Protein AF-A0A356MKY0-F1 (afdb_monomer_lite)

Secondary structure (DSSP, 8-state):
---TT--SHHHHHHHHHHHHH--EEEETTTTT-HHHHHHHHHHHHTTSSEEEEEES--HHHHHTT---BTTEEEEETTT-TTHHHHHHHHHHHHGGGT--HHHHH--

Foldseek 3Di:
DDDPPPPDPVVVVVQVVLLVVQEEDEAACLQPDVVSVVVLVVCLVVSSHQYEYEHCHCVSVVVVVPDDDPRYHYDDQVPDPCLVVQLVVVCVVCVVVVQDSVNSNVD

Radius of gyration: 17.05 Å; chains: 1; bounding box: 38×24×50 Å

Structure (mmCIF, N/CA/C/O backbone):
data_AF-A0A356MKY0-F1
#
_entry.id   AF-A0A356MKY0-F1
#
loop_
_atom_site.group_PDB
_atom_site.id
_atom_site.type_symbol
_atom_site.label_atom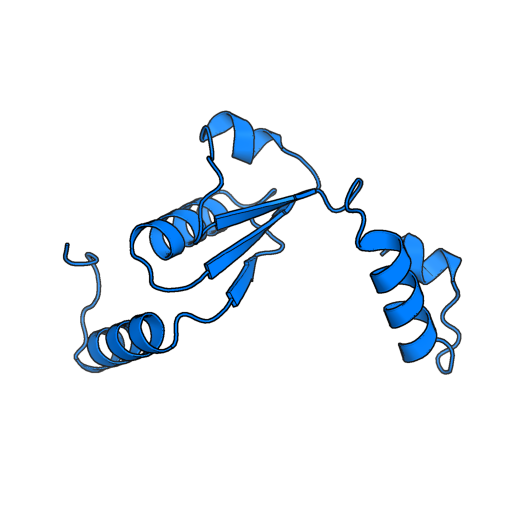_id
_atom_site.label_alt_id
_atom_site.label_comp_id
_atom_site.label_asym_id
_atom_site.label_entity_id
_atom_site.label_seq_id
_atom_site.pdbx_PDB_ins_code
_atom_site.Cartn_x
_atom_site.Cartn_y
_atom_site.Cartn_z
_atom_site.occupancy
_atom_site.B_iso_or_equiv
_atom_site.auth_seq_id
_atom_site.auth_comp_id
_atom_site.auth_asym_id
_atom_site.auth_atom_id
_atom_site.pdbx_PDB_model_num
ATOM 1 N N . MET A 1 1 ? -11.438 2.457 20.375 1.00 48.25 1 MET A N 1
ATOM 2 C CA . MET A 1 1 ? -10.681 3.647 19.950 1.00 48.25 1 MET A CA 1
ATOM 3 C C . MET A 1 1 ? -11.506 4.366 18.900 1.00 48.25 1 MET A C 1
ATOM 5 O O . MET A 1 1 ? -11.838 3.766 17.880 1.00 48.25 1 MET A O 1
ATOM 9 N N . GLU A 1 2 ? -11.963 5.570 19.228 1.00 51.75 2 GLU A N 1
ATOM 10 C CA . GLU A 1 2 ? -12.767 6.421 18.350 1.00 51.75 2 GLU A CA 1
ATOM 11 C C . GLU A 1 2 ? -11.808 7.160 17.412 1.00 51.75 2 GLU A C 1
ATOM 13 O O . GLU A 1 2 ? -10.834 7.750 17.875 1.00 51.75 2 GLU A O 1
ATOM 18 N N . ILE A 1 3 ? -12.027 7.079 16.100 1.00 58.41 3 ILE A N 1
ATOM 19 C CA . ILE A 1 3 ? -11.249 7.883 15.152 1.00 58.41 3 ILE A CA 1
ATOM 20 C C . ILE A 1 3 ? -11.793 9.308 15.269 1.00 58.41 3 ILE A C 1
ATOM 22 O O . ILE A 1 3 ? -12.942 9.553 14.894 1.00 58.41 3 ILE A O 1
ATOM 26 N N . MET A 1 4 ? -11.006 10.216 15.855 1.00 53.69 4 MET A N 1
ATOM 27 C CA . MET A 1 4 ? -11.377 11.628 15.980 1.00 53.69 4 MET A CA 1
ATOM 28 C C . MET A 1 4 ? -11.648 12.214 14.584 1.00 53.69 4 MET A C 1
ATOM 30 O O . MET A 1 4 ? -10.821 12.069 13.688 1.00 53.69 4 MET A O 1
ATOM 34 N N . GLY A 1 5 ? -12.811 12.852 14.400 1.00 60.78 5 GLY A N 1
ATOM 35 C CA . GLY A 1 5 ? -13.172 13.568 13.165 1.00 60.78 5 GLY A CA 1
ATOM 36 C C . GLY A 1 5 ? -14.322 12.986 12.331 1.00 60.78 5 GLY A C 1
ATOM 37 O O . GLY A 1 5 ? -14.673 13.578 11.316 1.00 60.78 5 GLY A O 1
ATOM 38 N N . LEU A 1 6 ? -14.943 11.867 12.732 1.00 61.47 6 LEU A N 1
ATOM 39 C CA . LEU A 1 6 ? -16.158 11.362 12.064 1.00 61.47 6 LEU A CA 1
ATOM 40 C C . LEU A 1 6 ? -17.381 12.156 12.529 1.00 61.47 6 LEU A C 1
ATOM 42 O O . LEU A 1 6 ? -18.014 11.825 13.539 1.00 61.47 6 LEU A O 1
ATOM 46 N N . ASN A 1 7 ? -17.714 13.198 11.781 1.00 72.12 7 ASN A N 1
ATOM 47 C CA . ASN A 1 7 ? -18.727 14.174 12.163 1.00 72.12 7 ASN A CA 1
ATOM 48 C C . ASN A 1 7 ? -20.138 13.764 11.722 1.00 72.12 7 ASN A C 1
ATOM 50 O O . ASN A 1 7 ? -21.121 14.320 12.211 1.00 72.12 7 ASN A O 1
ATOM 54 N N . THR A 1 8 ? -20.268 12.756 10.849 1.00 84.81 8 THR A N 1
ATOM 55 C CA . THR A 1 8 ? -21.567 12.331 10.308 1.00 84.81 8 THR A CA 1
ATOM 56 C C . THR A 1 8 ? -21.886 10.854 10.559 1.00 84.81 8 THR A C 1
ATOM 58 O O . THR A 1 8 ? -21.017 9.979 10.618 1.00 84.81 8 THR A O 1
ATOM 61 N N . ALA A 1 9 ? -23.183 10.536 10.647 1.00 88.31 9 ALA A N 1
ATOM 62 C CA . ALA A 1 9 ? -23.665 9.151 10.694 1.00 88.31 9 ALA A CA 1
ATOM 63 C C . ALA A 1 9 ? -23.243 8.345 9.448 1.00 88.31 9 ALA A C 1
ATOM 65 O O . ALA A 1 9 ? -23.032 7.131 9.524 1.00 88.31 9 ALA A O 1
ATOM 66 N N . PHE A 1 10 ? -23.085 9.026 8.309 1.00 91.25 10 PHE A N 1
ATOM 67 C CA . PHE A 1 10 ? -22.625 8.430 7.062 1.00 91.25 10 PHE A CA 1
ATOM 68 C C . PHE A 1 10 ? -21.171 7.954 7.153 1.00 91.25 10 PHE A C 1
ATOM 70 O O . PHE A 1 10 ? -20.903 6.786 6.870 1.00 91.25 10 PHE A O 1
ATOM 77 N N . GLU A 1 11 ? -20.246 8.804 7.602 1.00 89.88 11 GLU A N 1
ATOM 78 C CA . GLU A 1 11 ? -18.825 8.446 7.719 1.00 89.88 11 GLU A CA 1
ATOM 79 C C . GLU A 1 11 ? -18.619 7.303 8.719 1.00 89.88 11 GLU A C 1
ATOM 81 O O . GLU A 1 11 ? -17.863 6.368 8.450 1.00 89.88 11 GLU A O 1
ATOM 86 N N . LYS A 1 12 ? -19.364 7.310 9.836 1.00 91.56 12 LYS A N 1
ATOM 87 C CA . LYS A 1 12 ? -19.360 6.201 10.804 1.00 91.56 12 LYS A CA 1
ATOM 88 C C . LYS A 1 12 ? -19.788 4.886 10.145 1.00 91.56 12 LYS A C 1
ATOM 90 O O . LYS A 1 12 ? -19.095 3.877 10.282 1.00 91.56 12 LYS A O 1
ATOM 95 N N . LYS A 1 13 ? -20.882 4.895 9.372 1.00 94.75 13 LYS A N 1
ATOM 96 C CA . LYS A 1 13 ? -21.360 3.717 8.626 1.00 94.75 13 LYS A CA 1
ATOM 97 C C . LYS A 1 13 ? -20.343 3.253 7.581 1.00 94.75 13 LYS A C 1
ATOM 99 O O . LYS A 1 13 ? -20.112 2.048 7.447 1.00 94.75 13 LYS A O 1
ATOM 104 N N . LEU A 1 14 ? -19.729 4.184 6.852 1.00 95.19 14 LEU A N 1
ATOM 105 C CA . LEU A 1 14 ? -18.702 3.884 5.856 1.00 95.19 14 LEU A CA 1
ATOM 106 C C . LEU A 1 14 ? -17.498 3.199 6.506 1.00 95.19 14 LEU A C 1
ATOM 108 O O . LEU A 1 14 ? -17.079 2.141 6.040 1.00 95.19 14 LEU A O 1
ATOM 112 N N . LEU A 1 15 ? -17.009 3.737 7.624 1.00 94.56 15 LEU A N 1
ATOM 113 C CA . LEU A 1 15 ? -15.893 3.165 8.367 1.00 94.56 15 LEU A CA 1
ATOM 114 C C . LEU A 1 15 ? -16.212 1.762 8.897 1.00 94.56 15 LEU A C 1
ATOM 116 O O . LEU A 1 15 ? -15.392 0.852 8.764 1.00 94.56 15 LEU A O 1
ATOM 120 N N . THR A 1 16 ? -17.403 1.555 9.468 1.00 95.31 16 THR A N 1
ATOM 121 C CA . THR A 1 16 ? -17.839 0.222 9.910 1.00 95.31 16 THR A CA 1
ATOM 122 C C . THR A 1 16 ? -17.829 -0.773 8.751 1.00 95.31 16 THR A C 1
ATOM 124 O O . THR A 1 16 ? -17.367 -1.903 8.904 1.00 95.31 16 THR A O 1
ATOM 127 N N . ASN A 1 17 ? -18.304 -0.360 7.576 1.00 96.75 17 ASN A N 1
ATOM 128 C CA . ASN A 1 17 ? -18.315 -1.212 6.392 1.00 96.75 17 ASN A CA 1
ATOM 129 C C . ASN A 1 17 ? -16.906 -1.484 5.855 1.00 96.75 17 ASN A C 1
ATOM 131 O O . ASN A 1 17 ? -16.630 -2.609 5.438 1.00 96.75 17 ASN A O 1
ATOM 135 N N . ALA A 1 18 ? -16.020 -0.488 5.881 1.00 97.38 18 ALA A N 1
ATOM 136 C CA . ALA A 1 18 ? -14.626 -0.640 5.482 1.00 97.38 18 ALA A CA 1
ATOM 137 C C . ALA A 1 18 ? -13.921 -1.674 6.367 1.00 97.38 18 ALA A C 1
ATOM 139 O O . ALA A 1 18 ? -13.424 -2.665 5.839 1.00 97.38 18 ALA A O 1
ATOM 140 N N . LYS A 1 19 ? -14.022 -1.533 7.697 1.00 96.88 19 LYS A N 1
ATOM 141 C CA . LYS A 1 19 ? -13.473 -2.494 8.670 1.00 96.88 19 LYS A CA 1
ATOM 142 C C . LYS A 1 19 ? -13.985 -3.919 8.442 1.00 96.88 19 LYS A C 1
ATOM 144 O O . LY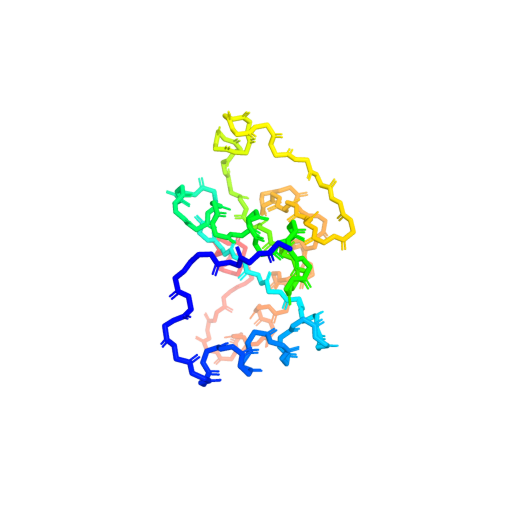S A 1 19 ? -13.206 -4.862 8.465 1.00 96.88 19 LYS A O 1
ATOM 149 N N . LYS A 1 20 ? -15.285 -4.086 8.164 1.00 97.44 20 LYS A N 1
ATOM 150 C CA . LYS A 1 20 ? -15.875 -5.405 7.861 1.00 97.44 20 LYS A CA 1
ATOM 151 C C . LYS A 1 20 ? -15.330 -6.021 6.572 1.00 97.44 20 LYS A C 1
ATOM 153 O O . LYS A 1 20 ? -15.136 -7.228 6.511 1.00 97.44 20 LYS A O 1
ATOM 158 N N . LYS A 1 21 ? -15.129 -5.212 5.527 1.00 97.50 21 LYS A N 1
ATOM 159 C CA . LYS A 1 21 ? -14.632 -5.691 4.228 1.00 97.50 21 LYS A CA 1
ATOM 160 C C . LYS A 1 21 ? -13.115 -5.868 4.195 1.00 97.50 21 LYS A C 1
ATOM 162 O O . LYS A 1 21 ? -12.649 -6.641 3.364 1.00 97.50 21 LYS A O 1
ATOM 167 N N . CYS A 1 22 ? -12.384 -5.117 5.022 1.00 96.62 22 CYS A N 1
ATOM 168 C CA . CYS A 1 22 ? -10.930 -5.127 5.170 1.00 96.62 22 CYS A CA 1
ATOM 169 C C . CYS A 1 22 ? -10.189 -5.261 3.826 1.00 96.62 22 CYS A C 1
ATOM 171 O O . CYS A 1 22 ? -9.408 -6.187 3.604 1.00 96.62 22 CYS A O 1
ATOM 173 N N . LYS A 1 23 ? -10.493 -4.359 2.886 1.00 98.31 23 LYS A N 1
ATOM 174 C CA . LYS A 1 23 ? -9.906 -4.393 1.539 1.00 98.31 23 LYS A CA 1
ATOM 175 C C . LYS A 1 23 ? -8.405 -4.106 1.583 1.00 98.31 23 LYS A C 1
ATOM 177 O O . LYS A 1 23 ? -7.938 -3.431 2.495 1.00 98.31 23 LYS A O 1
ATOM 182 N N . THR A 1 24 ? -7.678 -4.592 0.580 1.00 98.56 24 THR A N 1
ATOM 183 C CA . THR A 1 24 ? -6.287 -4.194 0.347 1.00 98.56 24 THR A CA 1
ATOM 184 C C . THR A 1 24 ? -6.259 -2.900 -0.456 1.00 98.56 24 THR A C 1
ATOM 186 O O . THR A 1 24 ? -6.889 -2.834 -1.511 1.00 98.56 24 THR A O 1
ATOM 189 N N . ILE A 1 25 ? -5.552 -1.889 0.039 1.00 98.44 25 ILE A N 1
ATOM 190 C CA . ILE A 1 25 ? -5.396 -0.578 -0.594 1.00 98.44 25 ILE A CA 1
ATOM 191 C C . ILE A 1 25 ? -3.910 -0.327 -0.829 1.00 98.44 25 ILE A C 1
ATOM 193 O O . ILE A 1 25 ? -3.100 -0.474 0.086 1.00 98.44 25 ILE A O 1
ATOM 197 N N . VAL A 1 26 ? -3.571 0.046 -2.061 1.00 98.12 26 VAL A N 1
ATOM 198 C CA . VAL A 1 26 ? -2.207 0.396 -2.462 1.00 98.12 26 VAL A CA 1
ATOM 199 C C . VAL A 1 26 ? -2.050 1.913 -2.389 1.00 98.12 26 VAL A C 1
ATOM 201 O O . VAL A 1 26 ? -2.882 2.637 -2.934 1.00 98.12 26 VAL A O 1
ATOM 204 N N . LEU A 1 27 ? -1.001 2.384 -1.717 1.00 98.00 27 LEU A N 1
ATOM 205 C CA . LEU A 1 27 ? -0.663 3.797 -1.563 1.00 98.00 27 LEU A CA 1
ATOM 206 C C . LEU A 1 27 ? 0.661 4.077 -2.294 1.00 98.00 27 LEU A C 1
ATOM 208 O O . LEU A 1 27 ? 1.724 3.828 -1.719 1.00 98.00 27 LEU A O 1
ATOM 212 N N . PRO A 1 28 ? 0.621 4.558 -3.551 1.00 96.19 28 PRO A N 1
ATOM 213 C CA . PRO A 1 28 ? 1.828 4.767 -4.353 1.00 96.19 28 PRO A CA 1
ATOM 214 C C . PRO A 1 28 ? 2.667 5.968 -3.896 1.00 96.19 28 PRO A C 1
ATOM 216 O O . PRO A 1 28 ? 3.858 6.026 -4.163 1.00 96.19 28 PRO A O 1
ATOM 219 N N . GLU A 1 29 ? 2.057 6.918 -3.187 1.00 96.00 29 GLU A N 1
ATOM 220 C CA . GLU A 1 29 ? 2.709 8.163 -2.760 1.00 96.00 29 GLU A CA 1
ATOM 221 C C . GLU A 1 29 ? 3.290 8.085 -1.339 1.00 96.00 29 GLU A C 1
ATOM 223 O O . GLU A 1 29 ? 3.817 9.070 -0.829 1.00 96.00 29 GLU A O 1
ATOM 228 N N . ALA A 1 30 ? 3.209 6.928 -0.674 1.00 95.25 30 ALA A N 1
ATOM 229 C CA . ALA A 1 30 ? 3.614 6.786 0.726 1.00 95.25 30 ALA A CA 1
ATOM 230 C C . ALA A 1 30 ? 5.116 7.052 0.959 1.00 95.25 30 ALA A C 1
ATOM 232 O O . ALA A 1 30 ? 5.489 7.482 2.048 1.00 95.25 30 ALA A O 1
ATOM 233 N N . GLY A 1 31 ? 5.962 6.834 -0.055 1.00 93.44 31 GLY A N 1
ATOM 234 C CA . GLY A 1 31 ? 7.399 7.132 0.009 1.00 93.44 31 GLY A CA 1
ATOM 235 C C . GLY A 1 31 ? 7.757 8.613 -0.149 1.00 93.44 31 GLY A C 1
ATOM 236 O O . GLY A 1 31 ? 8.851 9.010 0.233 1.00 93.44 31 GLY A O 1
ATOM 237 N N . ILE A 1 32 ? 6.844 9.440 -0.673 1.00 95.19 32 ILE A N 1
ATOM 238 C CA . ILE A 1 32 ? 7.113 10.853 -1.007 1.00 95.19 32 ILE A CA 1
ATOM 239 C C . ILE A 1 32 ? 6.161 11.845 -0.322 1.00 95.19 32 ILE A C 1
ATOM 241 O O . ILE A 1 32 ? 6.407 13.049 -0.340 1.00 95.19 32 ILE A O 1
ATOM 245 N N . ASN A 1 33 ? 5.079 11.365 0.297 1.00 96.62 33 ASN A N 1
ATOM 246 C CA . ASN A 1 33 ? 4.079 12.185 0.971 1.00 96.62 33 ASN A CA 1
ATOM 247 C C . ASN A 1 33 ? 3.816 11.669 2.395 1.00 96.62 33 ASN A C 1
ATOM 249 O O . ASN A 1 33 ? 3.134 10.663 2.607 1.00 96.62 33 ASN A O 1
ATOM 253 N N . GLU A 1 34 ? 4.316 12.406 3.391 1.00 96.56 34 GLU A N 1
ATOM 254 C CA . GLU A 1 34 ? 4.189 12.064 4.814 1.00 96.56 34 GLU A CA 1
ATOM 255 C C . GLU A 1 34 ? 2.720 11.987 5.274 1.00 96.56 34 GLU A C 1
ATOM 257 O O . GLU A 1 34 ? 2.382 11.150 6.106 1.00 96.56 34 GLU A O 1
ATOM 262 N N . GLN A 1 35 ? 1.803 12.774 4.699 1.00 97.44 35 GLN A N 1
ATOM 263 C CA . GLN A 1 35 ? 0.379 12.690 5.056 1.00 97.44 35 GLN A CA 1
ATOM 264 C C . GLN A 1 35 ? -0.243 11.369 4.589 1.00 97.44 35 GLN A C 1
ATOM 266 O O . GLN A 1 35 ? -1.022 10.757 5.323 1.00 97.44 35 GLN A O 1
ATOM 271 N N . VAL A 1 36 ? 0.131 10.903 3.393 1.00 97.75 36 VAL A N 1
ATOM 272 C CA . VAL A 1 36 ? -0.308 9.605 2.856 1.00 97.75 36 VAL A CA 1
ATOM 273 C C . VAL A 1 36 ? 0.260 8.465 3.696 1.00 97.75 36 VAL A C 1
ATOM 275 O O . VAL A 1 36 ? -0.478 7.538 4.038 1.00 97.75 36 VAL A O 1
ATOM 278 N N . LEU A 1 37 ? 1.534 8.560 4.090 1.00 97.81 37 LEU A N 1
ATOM 279 C CA . LEU A 1 37 ? 2.163 7.614 5.011 1.00 97.81 37 LEU A CA 1
ATOM 280 C C . LEU A 1 37 ? 1.375 7.516 6.323 1.00 97.81 37 LEU A C 1
ATOM 282 O O . LEU A 1 37 ? 0.929 6.430 6.692 1.00 97.81 37 LEU A O 1
ATOM 286 N N . LEU A 1 38 ? 1.159 8.645 7.004 1.00 97.94 38 LEU A N 1
ATOM 287 C CA . LEU A 1 38 ? 0.480 8.689 8.301 1.00 97.94 38 LEU A CA 1
ATOM 288 C C . LEU A 1 38 ? -0.967 8.183 8.214 1.00 97.94 38 LEU A C 1
ATOM 290 O O . LEU A 1 38 ? -1.405 7.416 9.073 1.00 97.94 38 LEU A O 1
ATOM 294 N N . ALA A 1 39 ? -1.700 8.544 7.157 1.00 97.25 39 ALA A N 1
ATOM 295 C CA . ALA A 1 39 ? -3.044 8.024 6.919 1.00 97.25 39 ALA A CA 1
ATOM 296 C C . ALA A 1 39 ? -3.043 6.502 6.695 1.00 97.25 39 ALA A C 1
ATOM 298 O O . ALA A 1 39 ? -3.902 5.797 7.233 1.00 97.25 39 ALA A O 1
ATOM 299 N N . GLY A 1 40 ? -2.070 5.986 5.940 1.00 97.81 40 GLY A N 1
ATOM 300 C CA . GLY A 1 40 ? -1.871 4.554 5.734 1.00 97.81 40 GLY A CA 1
ATOM 301 C C . GLY A 1 40 ? -1.587 3.809 7.039 1.00 97.81 40 GLY A C 1
ATOM 302 O O . GLY A 1 40 ? -2.258 2.819 7.331 1.00 97.81 40 GLY A O 1
ATOM 303 N N . LEU A 1 41 ? -0.665 4.319 7.863 1.00 98.00 41 LEU A N 1
ATOM 304 C CA . LEU A 1 41 ? -0.367 3.756 9.185 1.00 98.00 41 LEU A CA 1
ATOM 305 C C . LEU A 1 41 ? -1.621 3.717 10.062 1.00 98.00 41 LEU A C 1
ATOM 307 O O . LEU A 1 41 ? -1.997 2.651 10.550 1.00 98.00 41 LEU A O 1
ATOM 311 N N . MET A 1 42 ? -2.346 4.836 10.154 1.00 97.44 42 MET A N 1
ATOM 312 C CA . MET A 1 42 ? -3.592 4.911 10.915 1.00 97.44 42 MET A CA 1
ATOM 313 C C . MET A 1 42 ? -4.618 3.877 10.425 1.00 97.44 42 MET A C 1
ATOM 315 O O . MET A 1 42 ? -5.291 3.235 11.237 1.00 97.44 42 MET A O 1
ATOM 319 N N . CYS A 1 43 ? -4.752 3.690 9.110 1.00 97.56 43 CYS A N 1
ATOM 320 C CA . CYS A 1 43 ? -5.693 2.724 8.544 1.00 97.56 43 CYS A CA 1
ATOM 321 C C . CYS A 1 43 ? -5.328 1.277 8.880 1.00 97.56 43 CYS A C 1
ATOM 323 O O . CYS A 1 43 ? -6.227 0.491 9.206 1.00 97.56 43 CYS A O 1
ATOM 325 N N . ALA A 1 44 ? -4.039 0.939 8.825 1.00 97.94 44 ALA A N 1
ATOM 326 C CA . ALA A 1 44 ? -3.537 -0.383 9.176 1.00 97.94 44 ALA A CA 1
ATOM 327 C C . ALA A 1 44 ? -3.697 -0.666 10.681 1.00 97.94 44 ALA A C 1
ATOM 329 O O . ALA A 1 44 ? -4.294 -1.676 11.055 1.00 97.94 44 ALA A O 1
ATOM 330 N N . GLU A 1 45 ? -3.264 0.259 11.545 1.00 97.00 45 GLU A N 1
ATOM 331 C CA . GLU A 1 45 ? -3.372 0.153 13.010 1.00 97.00 45 GLU A CA 1
ATOM 332 C C . GLU A 1 45 ? -4.823 -0.034 13.470 1.00 97.00 45 GLU A C 1
ATOM 334 O O . GLU A 1 45 ? -5.127 -0.854 14.340 1.00 97.00 45 GLU A O 1
ATOM 339 N N . ASN A 1 46 ? -5.753 0.686 12.835 1.00 95.88 46 ASN A N 1
ATOM 340 C CA . ASN A 1 46 ? -7.179 0.619 13.148 1.00 95.88 46 ASN A CA 1
ATOM 341 C C . ASN A 1 46 ? -7.924 -0.510 12.417 1.00 95.88 46 ASN A C 1
ATOM 343 O O . ASN A 1 46 ? -9.157 -0.588 12.533 1.00 95.88 46 ASN A O 1
ATOM 347 N N . LYS A 1 47 ? -7.205 -1.369 11.677 1.00 97.12 47 LYS A N 1
ATOM 348 C CA . LYS A 1 47 ? -7.740 -2.512 10.916 1.00 97.12 47 LYS A CA 1
ATOM 349 C C . LYS A 1 47 ? -8.877 -2.111 9.972 1.00 97.12 47 LYS A C 1
ATOM 351 O O . LYS A 1 47 ? -9.888 -2.801 9.851 1.00 97.12 47 LYS A O 1
ATOM 356 N N . ILE A 1 48 ? -8.743 -0.942 9.345 1.00 97.50 48 ILE A N 1
ATOM 357 C CA . ILE A 1 48 ? -9.714 -0.418 8.374 1.00 97.50 48 ILE A CA 1
ATOM 358 C C . ILE A 1 48 ? -9.537 -1.124 7.030 1.00 97.50 48 ILE A C 1
ATOM 360 O O . ILE A 1 48 ? -10.513 -1.478 6.368 1.00 97.50 48 ILE A O 1
ATOM 364 N N . ALA A 1 49 ? -8.281 -1.331 6.649 1.00 98.25 49 ALA A N 1
ATOM 365 C CA . ALA A 1 49 ? -7.849 -1.930 5.401 1.00 98.25 49 ALA A CA 1
ATOM 366 C C . ALA A 1 49 ? -6.481 -2.592 5.611 1.00 98.25 49 ALA A C 1
ATOM 368 O O . ALA A 1 49 ? -5.762 -2.252 6.550 1.00 98.25 49 ALA A O 1
ATOM 369 N N . LYS A 1 50 ? -6.118 -3.514 4.718 1.00 98.75 50 LYS A N 1
ATOM 370 C CA . LYS A 1 50 ? -4.722 -3.929 4.554 1.00 98.75 50 LYS A CA 1
ATOM 371 C C . LYS A 1 50 ? -4.042 -2.903 3.659 1.00 98.75 50 LYS A C 1
ATOM 373 O O . LYS A 1 50 ? -4.541 -2.620 2.574 1.00 98.75 50 LYS A O 1
ATOM 378 N N . ILE A 1 51 ? -2.937 -2.336 4.102 1.00 98.62 51 ILE A N 1
ATOM 379 C CA . ILE A 1 51 ? -2.242 -1.266 3.399 1.00 98.62 51 ILE A CA 1
ATOM 380 C C . ILE A 1 51 ? -0.977 -1.823 2.757 1.00 98.62 51 ILE A C 1
ATOM 382 O O . ILE A 1 51 ? -0.208 -2.531 3.402 1.00 98.62 51 ILE A O 1
ATOM 386 N N . VAL A 1 52 ? -0.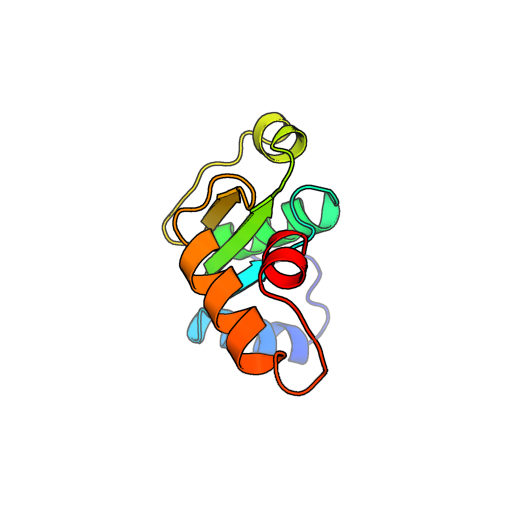775 -1.500 1.483 1.00 98.44 52 VAL A N 1
ATOM 387 C CA . VAL A 1 52 ? 0.469 -1.752 0.753 1.00 98.44 52 VAL A CA 1
ATOM 388 C C . VAL A 1 52 ? 1.036 -0.402 0.342 1.00 98.44 52 VAL A C 1
ATOM 390 O O . VAL A 1 52 ? 0.431 0.305 -0.459 1.00 98.44 52 VAL A O 1
ATOM 393 N N . MET A 1 53 ? 2.168 -0.023 0.914 1.00 98.00 53 MET A N 1
ATOM 394 C CA . MET A 1 53 ? 2.878 1.204 0.569 1.00 98.00 53 MET A CA 1
ATOM 395 C C . MET A 1 53 ? 3.883 0.887 -0.526 1.00 98.00 53 MET A C 1
ATOM 397 O O . MET A 1 53 ? 4.712 -0.002 -0.338 1.00 98.00 53 MET A O 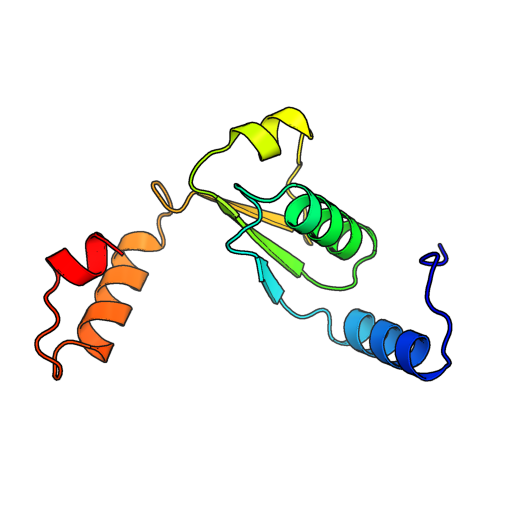1
ATOM 401 N N . LEU A 1 54 ? 3.800 1.590 -1.654 1.00 96.00 54 LEU A N 1
ATOM 402 C CA . LEU A 1 54 ? 4.861 1.532 -2.654 1.00 96.00 54 LEU A CA 1
ATOM 403 C C . LEU A 1 54 ? 5.854 2.648 -2.362 1.00 96.00 54 LEU A C 1
ATOM 405 O O . LEU A 1 54 ? 5.457 3.784 -2.088 1.00 96.00 54 LEU A O 1
ATOM 409 N N . VAL A 1 55 ? 7.133 2.305 -2.399 1.00 95.69 55 VAL A N 1
ATOM 410 C CA . VAL A 1 55 ? 8.223 3.239 -2.139 1.00 95.69 55 VAL A CA 1
ATOM 411 C C . VAL A 1 55 ? 9.318 3.050 -3.174 1.00 95.69 55 VAL A C 1
ATOM 413 O O . VAL A 1 55 ? 9.592 1.935 -3.600 1.00 95.69 55 VAL A O 1
ATOM 416 N N . SER A 1 56 ? 9.930 4.150 -3.589 1.00 92.75 56 SER A N 1
ATOM 417 C CA . SER A 1 56 ? 11.192 4.159 -4.336 1.00 92.75 56 SER A CA 1
ATOM 418 C C . SER A 1 56 ? 12.350 4.696 -3.490 1.00 92.75 56 SER A C 1
ATOM 420 O O . SER A 1 56 ? 13.507 4.535 -3.859 1.00 92.75 56 SER A O 1
ATOM 422 N N . ASP A 1 57 ? 12.023 5.343 -2.367 1.00 93.19 57 ASP A N 1
ATOM 423 C CA . ASP A 1 57 ? 12.927 5.898 -1.365 1.00 93.19 57 ASP A CA 1
ATOM 424 C C . ASP A 1 57 ? 12.394 5.518 0.027 1.00 93.19 57 ASP A C 1
ATOM 426 O O . ASP A 1 57 ? 11.217 5.728 0.340 1.00 93.19 57 ASP A O 1
ATOM 430 N N . ASN A 1 58 ? 13.261 4.944 0.860 1.00 92.69 58 ASN A N 1
ATOM 431 C CA . ASN A 1 58 ? 12.918 4.466 2.196 1.00 92.69 58 ASN A CA 1
ATOM 432 C C . ASN A 1 58 ? 13.079 5.528 3.294 1.00 92.69 58 ASN A C 1
ATOM 434 O O . ASN A 1 58 ? 12.738 5.255 4.444 1.00 92.69 58 ASN A O 1
ATOM 438 N N . THR A 1 59 ? 13.516 6.748 2.971 1.00 95.88 59 THR A N 1
ATOM 439 C CA . THR A 1 59 ? 13.798 7.810 3.953 1.00 95.88 59 THR A CA 1
ATOM 440 C C . THR A 1 59 ? 12.629 8.056 4.914 1.00 95.88 59 THR A C 1
ATOM 442 O O . THR A 1 59 ? 12.823 8.125 6.130 1.00 95.88 59 THR A O 1
ATOM 445 N N . LEU A 1 60 ? 11.391 8.144 4.410 1.00 95.19 60 LEU A N 1
ATOM 446 C CA . LEU A 1 60 ? 10.213 8.327 5.270 1.00 95.19 60 LEU A CA 1
ATOM 447 C C . LEU A 1 60 ? 9.872 7.069 6.085 1.00 95.19 60 LEU A C 1
ATOM 449 O O . LEU A 1 60 ? 9.494 7.172 7.253 1.00 95.19 60 LEU A O 1
ATOM 453 N N . ILE A 1 61 ? 10.038 5.883 5.501 1.00 95.50 61 ILE A N 1
ATOM 454 C CA . ILE A 1 61 ? 9.793 4.599 6.173 1.00 95.50 61 ILE A CA 1
ATOM 455 C C . ILE A 1 61 ? 10.733 4.448 7.376 1.00 95.50 61 ILE A C 1
ATOM 457 O O . ILE A 1 61 ? 10.292 4.103 8.476 1.00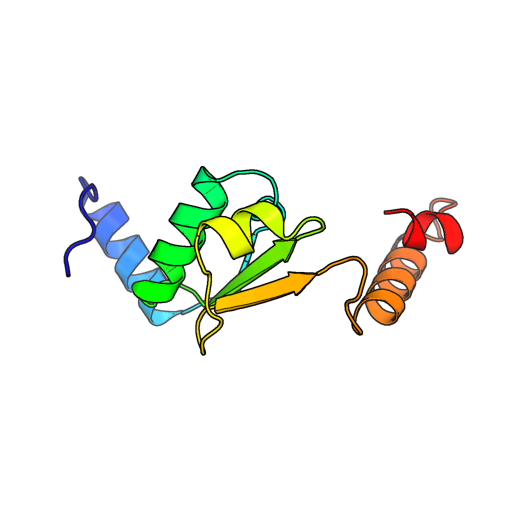 95.50 61 ILE A O 1
ATOM 461 N N . GLU A 1 62 ? 12.007 4.795 7.196 1.00 96.06 62 GLU A N 1
ATOM 462 C CA . GLU A 1 62 ? 13.029 4.782 8.241 1.00 96.06 62 GLU A CA 1
ATOM 463 C C . GLU A 1 62 ? 12.795 5.872 9.293 1.00 96.06 62 GLU A C 1
ATOM 465 O O . GLU A 1 62 ? 12.782 5.572 10.491 1.00 96.06 62 GLU A O 1
ATOM 470 N N . LYS A 1 63 ? 12.525 7.118 8.867 1.00 96.94 63 LYS A N 1
ATOM 471 C CA . LYS A 1 63 ? 12.214 8.257 9.754 1.00 96.94 63 LYS A CA 1
ATOM 472 C C . LYS A 1 63 ? 11.087 7.919 10.732 1.00 96.94 63 LYS A C 1
ATOM 474 O O . LYS A 1 63 ? 11.198 8.203 11.925 1.00 96.94 63 LYS A O 1
ATOM 479 N N . HIS A 1 64 ? 10.019 7.292 10.239 1.00 97.00 64 HIS A N 1
ATOM 480 C CA . HIS A 1 64 ? 8.854 6.914 11.045 1.00 97.00 64 HIS A CA 1
ATOM 481 C C . HIS A 1 64 ? 8.959 5.517 11.667 1.00 97.00 64 HIS A C 1
ATOM 483 O O . HIS A 1 64 ? 8.035 5.097 12.363 1.00 97.00 64 HIS A O 1
ATOM 489 N N . LYS A 1 65 ? 10.083 4.810 11.470 1.00 96.69 65 LYS A N 1
ATOM 490 C CA . LYS A 1 65 ? 10.338 3.460 12.001 1.00 96.69 65 LYS A CA 1
ATOM 491 C C . LYS A 1 65 ? 9.192 2.496 11.694 1.00 96.69 65 LYS A C 1
ATOM 493 O O . LYS A 1 65 ? 8.743 1.751 12.570 1.00 96.69 65 LYS A O 1
ATOM 498 N N . VAL A 1 66 ? 8.696 2.554 10.461 1.00 96.69 66 VAL A N 1
ATOM 499 C CA . VAL A 1 66 ? 7.554 1.759 10.008 1.00 96.69 66 VAL A CA 1
ATOM 500 C C . VAL A 1 66 ? 7.880 0.274 10.149 1.00 96.69 66 VAL A C 1
ATOM 502 O O . VAL A 1 66 ? 8.953 -0.181 9.757 1.00 96.69 66 VAL A O 1
ATOM 505 N N . LYS A 1 67 ? 6.941 -0.490 10.713 1.00 96.25 67 LYS A N 1
ATOM 506 C CA . LYS A 1 67 ? 7.056 -1.944 10.867 1.00 96.25 67 LYS A CA 1
ATOM 507 C C . LYS A 1 67 ? 5.931 -2.631 10.115 1.00 96.25 67 LYS A C 1
ATOM 509 O O . LYS A 1 67 ? 4.763 -2.305 10.324 1.00 96.25 67 LYS A O 1
ATOM 514 N N . GLU A 1 68 ? 6.282 -3.591 9.267 1.00 97.19 68 GLU A N 1
ATOM 515 C CA . GLU A 1 68 ? 5.293 -4.430 8.596 1.00 97.19 68 GLU A CA 1
ATOM 516 C C . GLU A 1 68 ? 4.470 -5.251 9.603 1.00 97.19 68 GLU A C 1
ATOM 518 O O . GLU A 1 68 ? 4.907 -5.556 10.715 1.00 97.19 68 GLU A O 1
ATOM 523 N N . SER A 1 69 ? 3.251 -5.602 9.204 1.00 97.12 69 SER A N 1
ATOM 524 C CA . SER A 1 69 ? 2.314 -6.425 9.972 1.00 97.12 69 SER A CA 1
ATOM 525 C C . SER A 1 69 ? 1.323 -7.120 9.032 1.00 97.12 69 SER A C 1
ATOM 527 O O . SER A 1 69 ? 1.344 -6.906 7.820 1.00 97.12 69 SER A O 1
ATOM 529 N N . ASP A 1 70 ? 0.369 -7.876 9.576 1.00 97.31 70 ASP A N 1
ATOM 530 C CA . ASP A 1 70 ? -0.722 -8.480 8.790 1.00 97.31 70 ASP A CA 1
ATOM 531 C C . ASP A 1 70 ? -1.596 -7.453 8.037 1.00 97.31 70 ASP A C 1
ATOM 533 O O . ASP A 1 70 ? -2.323 -7.812 7.102 1.00 97.31 70 ASP A O 1
ATOM 537 N N . TYR A 1 71 ? -1.549 -6.181 8.453 1.00 98.19 71 TYR A N 1
ATOM 538 C CA . TYR A 1 71 ? -2.325 -5.075 7.886 1.00 98.19 71 TYR A CA 1
ATOM 539 C C . TYR A 1 71 ? -1.462 -4.034 7.173 1.00 98.19 71 TYR A C 1
ATOM 541 O O . TYR A 1 71 ? -2.020 -3.087 6.623 1.00 98.19 71 TYR A O 1
ATOM 549 N N . LEU A 1 72 ? -0.136 -4.188 7.157 1.00 98.44 72 LEU A N 1
ATOM 550 C CA . LEU A 1 72 ? 0.773 -3.229 6.536 1.00 98.44 72 LEU A CA 1
ATOM 551 C C . LEU A 1 72 ? 1.947 -3.935 5.868 1.00 98.44 72 LEU A C 1
ATOM 553 O O . LEU A 1 72 ? 2.698 -4.643 6.535 1.00 98.44 72 LEU A O 1
ATOM 557 N N . ARG A 1 73 ? 2.140 -3.673 4.577 1.00 98.00 73 ARG A N 1
ATOM 558 C CA . ARG A 1 73 ? 3.324 -4.074 3.817 1.00 98.00 73 ARG A CA 1
ATOM 559 C C . ARG A 1 73 ? 3.957 -2.869 3.137 1.00 98.00 73 ARG A C 1
ATOM 561 O O . ARG A 1 73 ? 3.239 -1.982 2.675 1.00 98.00 73 ARG A O 1
ATOM 568 N N . VAL A 1 74 ? 5.279 -2.865 3.056 1.00 97.25 74 VAL A N 1
ATOM 569 C CA . VAL A 1 74 ? 6.073 -1.882 2.317 1.00 97.25 74 VAL A CA 1
ATOM 570 C C . VAL A 1 74 ? 6.748 -2.618 1.166 1.00 97.25 74 VAL A C 1
ATOM 572 O O . VAL A 1 74 ? 7.387 -3.646 1.366 1.00 97.25 74 VAL A O 1
ATOM 575 N N . VAL A 1 75 ? 6.565 -2.118 -0.052 1.00 96.31 75 VAL A N 1
ATOM 576 C CA . VAL A 1 75 ? 7.137 -2.697 -1.269 1.00 96.31 75 VAL A CA 1
ATOM 577 C C . VAL A 1 75 ? 8.019 -1.650 -1.923 1.00 96.31 75 VAL A C 1
ATOM 579 O O . VAL A 1 75 ? 7.523 -0.627 -2.396 1.00 96.31 75 VAL A O 1
ATOM 582 N N . ASP A 1 76 ? 9.318 -1.932 -1.967 1.00 93.88 76 ASP A N 1
ATOM 583 C CA . ASP A 1 76 ? 10.260 -1.169 -2.777 1.00 93.88 76 ASP A CA 1
ATOM 584 C C . ASP A 1 76 ? 10.085 -1.549 -4.251 1.00 93.88 76 ASP A C 1
ATOM 586 O O . ASP A 1 76 ? 10.256 -2.708 -4.640 1.00 93.88 76 ASP A O 1
ATOM 590 N N . ILE A 1 77 ? 9.699 -0.574 -5.070 1.00 92.06 77 ILE A N 1
ATOM 591 C CA . ILE A 1 77 ? 9.396 -0.787 -6.488 1.00 92.06 77 ILE A CA 1
ATOM 592 C C . ILE A 1 77 ? 10.643 -1.109 -7.314 1.00 92.06 77 ILE A C 1
ATOM 594 O O . ILE A 1 77 ? 10.525 -1.754 -8.352 1.00 92.06 77 ILE A O 1
ATOM 598 N N . ASN A 1 78 ? 11.831 -0.722 -6.842 1.00 90.12 78 ASN A N 1
ATOM 599 C CA . ASN A 1 78 ? 13.088 -0.954 -7.553 1.00 90.12 78 ASN A CA 1
ATOM 600 C C . ASN A 1 78 ? 13.592 -2.390 -7.377 1.00 90.12 78 ASN A C 1
ATOM 602 O O . ASN A 1 78 ? 14.315 -2.910 -8.226 1.00 90.12 78 ASN A O 1
ATOM 606 N N . THR A 1 79 ? 13.237 -3.024 -6.258 1.00 91.62 79 THR A N 1
ATOM 607 C CA . THR A 1 79 ? 13.768 -4.335 -5.854 1.00 91.62 79 THR A CA 1
ATOM 608 C C . THR A 1 79 ? 12.700 -5.423 -5.779 1.00 91.62 79 THR A C 1
ATOM 610 O O . THR A 1 79 ? 13.025 -6.588 -5.551 1.00 91.62 79 THR A O 1
ATOM 613 N N . SER A 1 80 ? 11.426 -5.080 -6.001 1.00 93.19 80 SER A N 1
ATOM 614 C CA . SER A 1 80 ? 10.323 -6.034 -5.921 1.00 93.19 80 SER A CA 1
ATOM 615 C C . SER A 1 80 ? 10.492 -7.206 -6.888 1.00 93.19 80 SER A C 1
ATOM 617 O O . SER A 1 80 ? 10.593 -7.032 -8.102 1.00 93.19 80 SER A O 1
ATOM 619 N N . GLU A 1 81 ? 10.369 -8.426 -6.367 1.00 92.75 81 GLU A N 1
ATOM 620 C CA . GLU A 1 81 ? 10.310 -9.655 -7.170 1.00 92.75 81 GLU A CA 1
ATOM 621 C C . GLU A 1 81 ? 9.105 -9.687 -8.130 1.00 92.75 81 GLU A C 1
ATOM 623 O O . GLU A 1 81 ? 9.083 -10.457 -9.089 1.00 92.75 81 GLU A O 1
ATOM 628 N N . LEU A 1 82 ? 8.097 -8.836 -7.900 1.00 90.12 82 LEU A N 1
ATOM 629 C CA . LEU A 1 82 ? 6.934 -8.702 -8.776 1.00 90.12 82 LEU A CA 1
ATOM 630 C C . LEU A 1 82 ? 7.225 -7.868 -10.028 1.00 90.12 82 LEU A C 1
ATOM 632 O O . LEU A 1 82 ? 6.432 -7.915 -10.970 1.00 90.12 82 LEU A O 1
ATOM 636 N N . LEU A 1 83 ? 8.333 -7.119 -10.059 1.00 90.25 83 LEU A N 1
ATOM 637 C CA . LEU A 1 83 ? 8.645 -6.190 -11.141 1.00 90.25 83 LEU A CA 1
ATOM 638 C C . LEU A 1 83 ? 8.638 -6.871 -12.524 1.00 90.25 83 LEU A C 1
ATOM 640 O O . LEU A 1 83 ? 7.906 -6.393 -13.390 1.00 90.25 83 LEU A O 1
ATOM 644 N N . PRO A 1 84 ? 9.308 -8.022 -12.759 1.00 91.81 84 PRO A N 1
ATOM 645 C CA . PRO A 1 84 ? 9.288 -8.668 -14.076 1.00 91.81 84 PRO A CA 1
ATOM 646 C C . PRO A 1 84 ? 7.877 -9.069 -14.529 1.00 91.81 84 PRO A C 1
ATOM 648 O O . PRO A 1 84 ? 7.515 -8.908 -15.695 1.00 91.81 84 PRO A O 1
ATOM 651 N N . MET A 1 85 ? 7.053 -9.557 -13.595 1.00 94.38 85 MET A N 1
ATOM 652 C CA . MET A 1 85 ? 5.665 -9.926 -13.874 1.00 94.38 85 MET A CA 1
ATOM 653 C C . MET A 1 85 ? 4.832 -8.695 -14.261 1.00 94.38 85 MET A C 1
ATOM 655 O O . MET A 1 85 ? 4.054 -8.755 -15.215 1.00 94.38 85 MET A O 1
ATOM 659 N N . LEU A 1 86 ? 4.985 -7.587 -13.530 1.00 92.81 86 LEU A N 1
ATOM 660 C CA . LEU A 1 86 ? 4.235 -6.350 -13.756 1.00 92.81 86 LEU A CA 1
ATOM 661 C C . LEU A 1 86 ? 4.643 -5.654 -15.060 1.00 92.81 86 LEU A C 1
ATOM 663 O O . LEU A 1 86 ? 3.759 -5.241 -15.810 1.00 92.81 86 LEU A O 1
ATOM 667 N N . VAL A 1 87 ? 5.943 -5.603 -15.369 1.00 92.56 87 VAL A N 1
ATOM 668 C CA . VAL A 1 87 ? 6.476 -5.071 -16.636 1.00 92.56 87 VAL A CA 1
ATOM 669 C C . VAL A 1 87 ? 5.888 -5.835 -17.821 1.00 92.56 87 VAL A C 1
ATOM 671 O O . VAL A 1 87 ? 5.298 -5.233 -18.721 1.00 92.56 87 VAL A O 1
ATOM 674 N N . ASN A 1 88 ? 5.939 -7.170 -17.785 1.00 94.69 8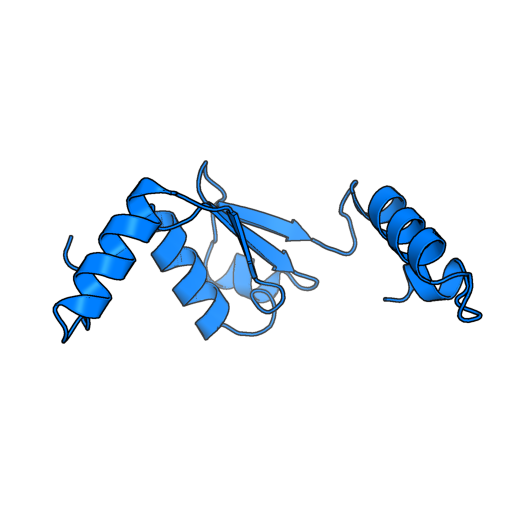8 ASN A N 1
ATOM 675 C CA . ASN A 1 88 ? 5.362 -7.997 -18.845 1.00 94.69 88 ASN A CA 1
ATOM 676 C C . ASN A 1 88 ? 3.840 -7.790 -18.974 1.00 94.69 88 ASN A C 1
ATOM 678 O O . ASN A 1 88 ? 3.314 -7.655 -20.080 1.00 94.69 88 ASN A O 1
ATOM 682 N N . ALA A 1 89 ? 3.114 -7.707 -17.854 1.00 95.25 89 ALA A N 1
ATOM 683 C CA . ALA A 1 89 ? 1.676 -7.443 -17.873 1.00 95.25 89 ALA A CA 1
ATOM 684 C C . ALA A 1 89 ? 1.337 -6.067 -18.478 1.00 95.25 89 ALA A C 1
ATOM 686 O O . ALA A 1 89 ? 0.372 -5.947 -19.242 1.00 95.25 89 ALA A O 1
ATOM 687 N N . LEU A 1 90 ? 2.126 -5.032 -18.169 1.00 94.56 90 LEU A N 1
ATOM 688 C CA . LEU A 1 90 ? 1.960 -3.694 -18.732 1.00 94.56 90 LEU A CA 1
ATOM 689 C C . LEU A 1 90 ? 2.240 -3.687 -20.238 1.00 94.56 90 LEU A C 1
ATOM 691 O O . LEU A 1 90 ? 1.415 -3.172 -21.001 1.00 94.56 90 LEU A O 1
ATOM 695 N N . TYR A 1 91 ? 3.341 -4.309 -20.665 1.00 95.56 91 TYR A N 1
ATOM 696 C CA . TYR A 1 91 ? 3.691 -4.459 -22.074 1.00 95.56 91 TYR A CA 1
ATOM 697 C C . TYR A 1 91 ? 2.576 -5.167 -22.850 1.00 95.56 91 TYR A C 1
ATOM 699 O O . TYR A 1 91 ? 2.034 -4.600 -23.797 1.00 95.56 91 TYR A O 1
ATOM 707 N N . LEU A 1 92 ? 2.132 -6.349 -22.410 1.00 95.69 92 LEU A N 1
ATOM 708 C CA . LEU A 1 92 ? 1.068 -7.098 -23.089 1.00 95.69 92 LEU A CA 1
ATOM 709 C C . LEU A 1 92 ? -0.233 -6.294 -23.216 1.00 95.69 92 LEU A C 1
ATOM 711 O O . LEU A 1 92 ? -0.916 -6.396 -24.234 1.00 95.69 92 LEU A O 1
ATOM 715 N N . LYS A 1 93 ? -0.552 -5.458 -22.222 1.00 95.25 93 LYS A N 1
ATOM 716 C CA . LYS A 1 93 ? -1.735 -4.586 -22.225 1.00 95.25 93 LYS A CA 1
ATOM 717 C C . LYS A 1 93 ? -1.602 -3.369 -23.148 1.00 95.25 93 LYS A C 1
ATOM 719 O O . LYS A 1 93 ? -2.616 -2.769 -23.510 1.00 95.25 93 LYS A O 1
ATOM 724 N N . ARG A 1 94 ? -0.379 -2.942 -23.479 1.00 94.56 94 ARG A N 1
ATOM 725 C CA . ARG A 1 94 ? -0.107 -1.686 -24.202 1.00 94.56 94 ARG A CA 1
ATOM 726 C C . ARG A 1 94 ? 0.605 -1.872 -25.545 1.00 94.56 94 ARG A C 1
ATOM 728 O O . ARG A 1 94 ? 0.634 -0.907 -26.303 1.00 94.56 94 ARG A O 1
ATOM 735 N N . LYS A 1 95 ? 1.096 -3.068 -25.885 1.00 94.62 95 LYS A N 1
ATOM 736 C CA . LYS A 1 95 ? 1.873 -3.345 -27.110 1.00 94.62 95 LYS A CA 1
ATOM 737 C C . LYS A 1 95 ? 1.170 -2.907 -28.396 1.00 94.62 95 LYS A C 1
ATOM 739 O O . LYS A 1 95 ? 1.795 -2.348 -29.287 1.00 94.62 95 LYS A O 1
ATOM 744 N N . GLU A 1 96 ? -0.154 -3.054 -28.458 1.00 94.81 96 GLU A N 1
ATOM 745 C CA . GLU A 1 96 ? -0.966 -2.647 -29.617 1.00 94.81 96 GLU A CA 1
ATOM 746 C C . GLU A 1 96 ? -1.015 -1.123 -29.815 1.00 94.81 96 GLU A C 1
ATOM 748 O O . GLU A 1 96 ? -1.403 -0.644 -30.875 1.00 94.81 96 GLU A O 1
ATOM 753 N N . LYS A 1 97 ? -0.590 -0.347 -28.811 1.00 92.44 97 LYS A N 1
ATOM 754 C CA . LYS A 1 97 ? -0.465 1.116 -28.865 1.00 92.44 97 LYS A CA 1
ATOM 755 C C . LYS A 1 97 ? 0.964 1.578 -29.180 1.00 92.44 97 LYS A C 1
ATOM 757 O O . LYS A 1 97 ? 1.287 2.731 -28.919 1.00 92.44 97 LYS A O 1
ATOM 762 N N . GLY A 1 98 ? 1.818 0.685 -29.688 1.00 90.19 98 GLY A N 1
ATOM 763 C CA . GLY A 1 98 ? 3.225 0.980 -29.984 1.00 90.19 98 GLY A CA 1
ATOM 764 C C . GLY A 1 98 ? 4.119 1.059 -28.743 1.00 90.19 98 GLY A C 1
ATOM 765 O O . GLY A 1 98 ? 5.185 1.662 -28.793 1.00 90.19 98 GLY A O 1
ATOM 766 N N . PHE A 1 99 ? 3.678 0.488 -27.621 1.00 91.88 99 PHE A N 1
ATOM 767 C CA . PHE A 1 99 ? 4.422 0.492 -26.363 1.00 91.88 99 PHE A CA 1
ATOM 768 C C . PHE A 1 99 ? 5.479 -0.622 -26.353 1.00 91.88 99 PHE A C 1
ATOM 770 O O . PHE A 1 99 ? 5.152 -1.769 -26.665 1.00 91.88 99 PHE A O 1
ATOM 777 N N . THR A 1 100 ? 6.726 -0.293 -26.012 1.00 91.62 100 THR A N 1
ATOM 778 C CA . THR A 1 100 ? 7.853 -1.240 -26.006 1.00 91.62 100 THR A CA 1
ATOM 779 C C . THR A 1 100 ? 8.004 -1.934 -24.655 1.00 91.62 100 THR A C 1
ATOM 781 O O . THR A 1 100 ? 7.462 -1.484 -23.645 1.00 91.62 100 THR A O 1
ATOM 784 N N . GLU A 1 101 ? 8.737 -3.046 -24.635 1.00 87.31 101 GLU A N 1
ATOM 785 C CA . GLU A 1 101 ? 9.080 -3.745 -23.393 1.00 87.31 101 GLU A CA 1
ATOM 786 C C . GLU A 1 101 ? 9.983 -2.883 -22.495 1.00 87.31 101 GLU A C 1
ATOM 788 O O . GLU A 1 101 ? 9.702 -2.751 -21.307 1.00 87.31 101 GLU A O 1
ATOM 793 N N . ASP A 1 102 ? 10.980 -2.203 -23.073 1.00 89.12 102 ASP A N 1
ATOM 794 C CA . ASP A 1 102 ? 11.833 -1.252 -22.344 1.00 89.12 102 ASP A CA 1
ATOM 795 C C . ASP A 1 102 ? 11.012 -0.094 -21.757 1.00 89.12 102 ASP A C 1
ATOM 797 O O . ASP A 1 102 ? 11.120 0.213 -20.574 1.00 89.12 102 ASP A O 1
ATOM 801 N N . GLY A 1 103 ? 10.080 0.468 -22.535 1.00 89.44 103 GLY A N 1
ATOM 802 C CA . GLY A 1 103 ? 9.181 1.514 -22.047 1.00 89.44 103 GLY A CA 1
ATOM 803 C C . GLY A 1 103 ? 8.237 1.042 -20.937 1.00 89.44 103 GLY A C 1
ATOM 804 O O . GLY A 1 103 ? 7.752 1.861 -20.163 1.00 89.44 103 GLY A O 1
ATOM 805 N N . ALA A 1 104 ? 7.973 -0.265 -20.835 1.00 88.44 104 ALA A N 1
ATOM 806 C CA . ALA A 1 104 ? 7.229 -0.847 -19.722 1.00 88.44 104 ALA A CA 1
ATOM 807 C C . ALA A 1 104 ? 8.080 -1.034 -18.462 1.00 88.44 104 ALA A C 1
ATOM 809 O O . ALA A 1 104 ? 7.514 -1.102 -17.376 1.00 88.44 104 ALA A O 1
ATOM 810 N N . ARG A 1 105 ? 9.405 -1.147 -18.605 1.00 87.38 105 ARG A N 1
ATOM 811 C CA . ARG A 1 105 ? 10.358 -1.246 -17.495 1.00 87.38 105 ARG A CA 1
ATOM 812 C C . ARG A 1 105 ? 10.694 0.119 -16.896 1.00 87.38 105 ARG A C 1
ATOM 814 O O . ARG A 1 105 ? 10.918 0.194 -15.695 1.00 87.38 105 ARG A O 1
ATOM 821 N N . ASP A 1 106 ? 10.711 1.161 -17.720 1.00 85.88 106 ASP A N 1
ATOM 822 C CA . ASP A 1 106 ? 11.057 2.530 -17.316 1.00 85.88 106 ASP A CA 1
ATOM 823 C C . ASP A 1 106 ? 9.914 3.283 -16.598 1.00 85.88 106 ASP A C 1
ATOM 825 O O . ASP A 1 106 ? 10.060 4.462 -16.266 1.00 85.88 106 ASP A O 1
ATOM 829 N N . LEU A 1 107 ? 8.768 2.626 -16.386 1.00 77.19 107 LEU A N 1
ATOM 830 C CA . LEU A 1 107 ? 7.527 3.184 -15.835 1.00 77.19 107 LEU A CA 1
ATOM 831 C C . LEU A 1 107 ? 7.215 2.601 -14.455 1.00 77.19 107 LEU A C 1
ATOM 833 O O . LEU A 1 107 ? 6.808 3.393 -13.576 1.00 77.19 107 LEU A O 1
#

Sequence (107 aa):
MEIMGLNTAFEKKLLTNAKKKCKTIVLPEAGINEQVLLAGLMCAENKIAKIVMLVSDNTLIEKHKVKESDYLRVVDINTSELLPMLVNALYLKRKEKGFTEDGARDL

pLDDT: mean 92.33, std 9.9, range [48.25, 98.75]